Protein AF-A0A4Q8TYK2-F1 (afdb_monomer_lite)

pLDDT: mean 87.89, std 11.07, range [43.28, 95.19]

Radius of gyration: 17.83 Å; chains: 1; bounding box: 54×21×37 Å

Foldseek 3Di:
DDDPPDDDDDDDDDDQPQRVLCVVQVDPVRSCVVCVVVVHDCVVSVVRVVVRDD

Sequence (54 aa):
MSIDNENRFILVYRKTRLQELIERFNTWSQAKFYLEHNGVDAHDYLTEHDNYKV

Structure (mmCIF, N/CA/C/O backbone):
data_AF-A0A4Q8TYK2-F1
#
_entry.id   AF-A0A4Q8TYK2-F1
#
loop_
_atom_site.group_PDB
_atom_site.id
_atom_site.type_symbol
_atom_site.label_atom_id
_atom_site.label_alt_id
_atom_site.label_comp_id
_atom_site.label_asym_id
_atom_site.label_entity_id
_atom_site.label_seq_id
_atom_site.pdbx_PDB_ins_code
_atom_site.Cartn_x
_atom_site.Cartn_y
_atom_site.Cartn_z
_atom_site.occupancy
_atom_site.B_iso_or_equiv
_atom_site.auth_seq_id
_atom_site.auth_comp_id
_atom_site.auth_asym_id
_atom_site.auth_atom_id
_atom_site.pdbx_PDB_model_num
ATOM 1 N N . MET A 1 1 ? 40.585 -10.598 -24.159 1.00 43.28 1 MET A N 1
ATOM 2 C CA . MET A 1 1 ? 39.834 -9.848 -23.135 1.00 43.28 1 MET A CA 1
ATOM 3 C C . MET A 1 1 ? 38.415 -10.382 -23.197 1.00 43.28 1 MET A C 1
ATOM 5 O O . MET A 1 1 ? 37.721 -10.099 -24.165 1.00 43.28 1 MET A O 1
ATOM 9 N N . SER A 1 2 ? 38.067 -11.299 -22.300 1.00 52.56 2 SER A N 1
ATOM 10 C CA . SER A 1 2 ? 36.744 -11.928 -22.282 1.00 52.56 2 SER A CA 1
ATOM 11 C C . SER A 1 2 ? 35.773 -10.926 -21.672 1.00 52.56 2 SER A C 1
ATOM 13 O O . SER A 1 2 ? 36.010 -10.456 -20.564 1.00 52.56 2 SER A O 1
ATOM 15 N N . ILE A 1 3 ? 34.746 -10.529 -22.419 1.00 65.56 3 ILE A N 1
ATOM 16 C CA . ILE A 1 3 ? 33.662 -9.715 -21.872 1.00 65.56 3 ILE A CA 1
ATOM 17 C C . ILE A 1 3 ? 32.770 -10.702 -21.128 1.00 65.56 3 ILE A C 1
ATOM 19 O O . ILE A 1 3 ? 31.996 -11.423 -21.757 1.00 65.56 3 ILE A O 1
ATOM 23 N N . ASP A 1 4 ? 32.942 -10.801 -19.813 1.00 68.31 4 ASP A N 1
ATOM 24 C CA . ASP A 1 4 ? 31.980 -11.497 -18.969 1.00 68.31 4 ASP A CA 1
ATOM 25 C C . ASP A 1 4 ? 30.631 -10.786 -19.124 1.00 68.31 4 ASP A C 1
ATOM 27 O O . ASP A 1 4 ? 30.448 -9.639 -18.712 1.00 68.31 4 ASP A O 1
ATOM 31 N N . ASN A 1 5 ? 29.693 -11.451 -19.797 1.00 70.00 5 ASN A N 1
ATOM 32 C CA . ASN A 1 5 ? 28.307 -11.012 -19.875 1.00 70.00 5 ASN A CA 1
ATOM 33 C C . ASN A 1 5 ? 27.648 -11.287 -18.517 1.00 70.00 5 ASN A C 1
ATOM 35 O O . ASN A 1 5 ? 26.927 -12.270 -18.348 1.00 70.00 5 ASN A O 1
ATOM 39 N N . GLU A 1 6 ? 27.912 -10.429 -17.532 1.00 80.94 6 GLU A N 1
ATOM 40 C CA . GLU A 1 6 ? 27.123 -10.404 -16.305 1.00 80.94 6 GLU A CA 1
ATOM 41 C C . GLU A 1 6 ? 25.687 -9.998 -16.646 1.00 80.94 6 GLU A C 1
ATOM 43 O O . GLU A 1 6 ? 25.409 -8.886 -17.111 1.00 80.94 6 GLU A O 1
ATOM 48 N N . ASN A 1 7 ? 24.755 -10.920 -16.412 1.00 84.94 7 ASN A N 1
ATOM 49 C CA . ASN A 1 7 ? 23.334 -10.650 -16.555 1.00 84.94 7 ASN A CA 1
ATOM 50 C C . ASN A 1 7 ? 22.917 -9.614 -15.506 1.00 84.94 7 ASN A C 1
ATOM 52 O O . ASN A 1 7 ? 22.908 -9.890 -14.307 1.00 84.94 7 ASN A O 1
ATOM 56 N N . ARG A 1 8 ? 22.561 -8.414 -15.967 1.00 85.25 8 ARG A N 1
ATOM 57 C CA . ARG A 1 8 ? 22.015 -7.343 -15.128 1.00 85.25 8 ARG A CA 1
ATOM 58 C C . ARG A 1 8 ? 20.496 -7.366 -15.211 1.00 85.25 8 ARG A C 1
ATOM 60 O O . ARG A 1 8 ? 19.938 -7.346 -16.305 1.00 85.25 8 ARG A O 1
ATOM 67 N N . PHE A 1 9 ? 19.838 -7.366 -14.057 1.00 88.50 9 PHE A N 1
ATOM 68 C CA . PHE A 1 9 ? 18.381 -7.358 -13.957 1.00 88.50 9 PHE A CA 1
ATOM 69 C C . PHE A 1 9 ? 17.895 -6.023 -13.398 1.00 88.50 9 PHE A C 1
ATOM 71 O O . PHE A 1 9 ? 18.500 -5.463 -12.485 1.00 88.50 9 PHE A O 1
ATOM 78 N N . ILE A 1 10 ? 16.783 -5.527 -13.938 1.00 89.12 10 ILE A N 1
ATOM 79 C CA . ILE A 1 10 ? 16.062 -4.369 -13.410 1.00 89.12 10 ILE A CA 1
ATOM 80 C C . ILE A 1 10 ? 14.695 -4.877 -12.965 1.00 89.12 10 ILE A C 1
ATOM 82 O O . ILE A 1 10 ? 13.912 -5.344 -13.790 1.00 89.12 10 ILE A O 1
ATOM 86 N N . LEU A 1 11 ? 14.415 -4.797 -11.664 1.00 88.81 11 LEU A N 1
ATOM 87 C CA . LEU A 1 11 ? 13.105 -5.138 -11.121 1.00 88.81 11 LEU A CA 1
ATOM 88 C C . LEU A 1 11 ? 12.233 -3.884 -11.100 1.00 88.81 11 LEU A C 1
ATOM 90 O O . LEU A 1 11 ? 12.473 -2.961 -1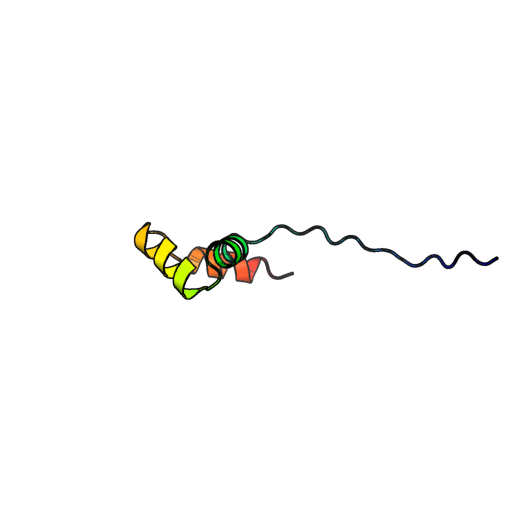0.323 1.00 88.81 11 LEU A O 1
ATOM 94 N N . VAL A 1 12 ? 11.213 -3.864 -11.952 1.00 89.81 12 VAL A N 1
ATOM 95 C CA . VAL A 1 12 ? 10.183 -2.827 -11.936 1.00 89.81 12 VAL A CA 1
ATOM 96 C C . VAL A 1 12 ? 8.988 -3.373 -11.172 1.00 89.81 12 VAL A C 1
ATOM 98 O O . VAL A 1 12 ? 8.380 -4.355 -11.590 1.00 89.81 12 VAL A O 1
ATOM 101 N N . TYR A 1 13 ? 8.647 -2.739 -10.055 1.00 89.50 13 TYR A N 1
ATOM 102 C CA . TYR A 1 13 ? 7.456 -3.069 -9.282 1.00 89.50 13 TYR A CA 1
ATOM 103 C C . TYR A 1 13 ? 6.761 -1.794 -8.812 1.00 89.50 13 TYR A C 1
ATOM 105 O O . TYR A 1 13 ? 7.382 -0.744 -8.630 1.00 89.50 13 TYR A O 1
ATOM 113 N N . ARG A 1 14 ? 5.447 -1.891 -8.628 1.00 91.50 14 ARG A N 1
ATOM 114 C CA . ARG A 1 14 ? 4.622 -0.840 -8.038 1.00 91.50 14 ARG A CA 1
ATOM 115 C C . ARG A 1 14 ? 4.504 -1.080 -6.535 1.00 91.50 14 ARG A C 1
ATOM 117 O O . ARG A 1 14 ? 4.327 -2.219 -6.111 1.00 91.50 14 ARG A O 1
ATOM 124 N N . LYS A 1 15 ? 4.576 -0.014 -5.738 1.00 92.69 15 LYS A N 1
ATOM 125 C CA . LYS A 1 15 ? 4.259 -0.090 -4.308 1.00 92.69 15 LYS A CA 1
ATOM 126 C C . LYS A 1 15 ? 2.759 -0.310 -4.122 1.00 92.69 15 LYS A C 1
ATOM 128 O O . LYS A 1 15 ? 1.942 0.304 -4.807 1.00 92.69 15 LYS A O 1
ATOM 133 N N . THR A 1 16 ? 2.409 -1.175 -3.182 1.00 94.44 16 THR A N 1
ATOM 134 C CA . THR A 1 16 ? 1.029 -1.315 -2.695 1.00 94.44 16 THR A CA 1
ATOM 135 C C . THR A 1 16 ? 0.633 -0.071 -1.910 1.00 94.44 16 THR A C 1
ATOM 137 O O . THR A 1 16 ? 1.494 0.598 -1.325 1.00 94.44 16 THR A O 1
ATOM 140 N N . ARG A 1 17 ? -0.667 0.223 -1.818 1.00 93.31 17 ARG A N 1
ATOM 141 C CA . ARG A 1 17 ? -1.133 1.376 -1.028 1.00 93.31 17 ARG A CA 1
ATOM 142 C C . ARG A 1 17 ? -0.722 1.265 0.444 1.00 93.31 17 ARG A C 1
ATOM 144 O O . ARG A 1 17 ? -0.451 2.275 1.090 1.00 93.31 17 ARG A O 1
ATOM 151 N N . LEU A 1 18 ? -0.638 0.039 0.972 1.00 93.50 18 LEU A N 1
ATOM 152 C CA . LEU A 1 18 ? -0.139 -0.233 2.321 1.00 93.50 18 LEU A CA 1
ATOM 153 C C . LEU A 1 18 ? 1.313 0.231 2.502 1.00 93.50 18 LEU A C 1
ATOM 155 O O . LEU A 1 18 ? 1.632 0.891 3.489 1.00 93.50 18 LEU A O 1
ATOM 159 N N . GLN A 1 19 ? 2.190 -0.087 1.547 1.00 93.19 19 GLN A N 1
ATOM 160 C CA . GLN A 1 19 ? 3.595 0.327 1.593 1.00 93.19 19 GLN A CA 1
ATOM 161 C C . GLN A 1 19 ? 3.731 1.849 1.524 1.00 93.19 19 GLN A C 1
ATOM 163 O O . GLN A 1 19 ? 4.486 2.425 2.302 1.00 93.19 19 GLN A O 1
ATOM 168 N N . GLU A 1 20 ? 2.958 2.510 0.661 1.00 94.69 20 GLU A N 1
ATOM 169 C CA . GLU A 1 20 ? 2.949 3.976 0.576 1.00 94.69 20 GLU A CA 1
ATOM 170 C C . GLU A 1 20 ? 2.473 4.632 1.883 1.00 94.69 20 GLU A C 1
ATOM 172 O O . GLU A 1 20 ? 3.004 5.662 2.303 1.00 94.69 20 GLU A O 1
ATOM 177 N N . LEU A 1 21 ? 1.491 4.029 2.558 1.00 94.81 21 LEU A N 1
ATOM 178 C CA . LEU A 1 21 ? 1.017 4.501 3.857 1.00 94.81 21 LEU A CA 1
ATOM 179 C C . LEU A 1 21 ? 2.064 4.334 4.959 1.00 94.81 21 LEU A C 1
ATOM 181 O O . LEU A 1 21 ? 2.266 5.260 5.743 1.00 94.81 21 LEU A O 1
ATOM 185 N N . ILE A 1 22 ? 2.734 3.183 5.025 1.00 94.06 22 ILE A N 1
ATOM 186 C CA . ILE A 1 22 ? 3.787 2.939 6.018 1.00 94.06 22 ILE A CA 1
ATOM 187 C C . ILE A 1 22 ? 4.973 3.878 5.782 1.00 94.06 22 ILE A C 1
ATOM 189 O O . ILE A 1 22 ? 5.506 4.414 6.745 1.00 94.06 22 ILE A O 1
ATOM 193 N N . GLU A 1 23 ? 5.351 4.155 4.533 1.00 95.06 23 GLU A N 1
ATOM 194 C CA . GLU A 1 23 ? 6.397 5.140 4.227 1.00 95.06 23 GLU A CA 1
ATOM 195 C C . GLU A 1 23 ? 6.005 6.563 4.639 1.00 95.06 23 GLU A C 1
ATOM 197 O O . GLU A 1 23 ? 6.836 7.312 5.146 1.00 95.06 23 GLU A O 1
ATOM 202 N N . ARG A 1 24 ? 4.734 6.943 4.461 1.00 95.19 24 ARG A N 1
ATOM 203 C CA . ARG A 1 24 ? 4.240 8.270 4.854 1.00 95.19 24 ARG A CA 1
ATOM 204 C C . ARG A 1 24 ? 4.189 8.451 6.369 1.00 95.19 24 ARG A C 1
ATOM 206 O O . ARG A 1 24 ? 4.502 9.529 6.868 1.00 95.19 24 ARG A O 1
ATOM 213 N N . PHE A 1 25 ? 3.737 7.426 7.086 1.00 95.12 25 PHE A N 1
ATOM 214 C CA . PHE A 1 25 ? 3.438 7.514 8.515 1.00 95.12 25 PHE A CA 1
ATOM 215 C C . PHE A 1 25 ? 4.464 6.810 9.404 1.00 95.12 25 PHE A C 1
ATOM 217 O O . PHE A 1 25 ? 4.308 6.846 10.614 1.00 95.12 25 PHE A O 1
ATOM 224 N N . ASN A 1 26 ? 5.513 6.208 8.841 1.00 92.06 26 ASN A N 1
ATOM 225 C CA . ASN A 1 26 ? 6.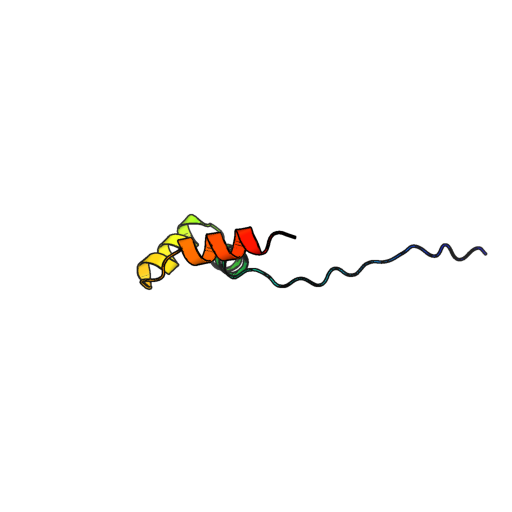589 5.443 9.491 1.00 92.06 26 ASN A CA 1
ATOM 226 C C . ASN A 1 26 ? 6.165 4.159 10.227 1.00 92.06 26 ASN A C 1
ATOM 228 O O . ASN A 1 26 ? 6.953 3.219 10.311 1.00 92.06 26 ASN A O 1
ATOM 232 N N . THR A 1 27 ? 4.945 4.084 10.764 1.00 93.25 27 THR A N 1
ATOM 233 C CA . THR A 1 27 ? 4.432 2.894 11.457 1.00 93.25 27 THR A CA 1
ATOM 234 C C . THR A 1 27 ? 3.054 2.489 10.954 1.00 93.25 27 THR A C 1
ATOM 236 O O . THR A 1 27 ? 2.227 3.326 10.582 1.00 93.25 27 THR A O 1
ATOM 239 N N . TRP A 1 28 ? 2.772 1.183 11.007 1.00 91.50 28 TRP A N 1
ATOM 240 C CA . TRP A 1 28 ? 1.445 0.662 10.680 1.00 91.50 28 TRP A CA 1
ATOM 241 C C . TRP A 1 28 ? 0.362 1.233 11.598 1.00 91.50 28 TRP A C 1
ATOM 243 O O . TRP A 1 28 ? -0.700 1.611 11.120 1.00 91.50 28 TRP A O 1
ATOM 253 N N . SER A 1 29 ? 0.629 1.371 12.898 1.00 93.06 29 SER A N 1
ATOM 254 C CA . SER A 1 29 ? -0.348 1.915 13.846 1.00 93.06 29 SER A CA 1
ATOM 255 C C . SER A 1 29 ? -0.757 3.353 13.506 1.00 93.06 29 SER A C 1
ATOM 257 O O . SER A 1 29 ? -1.940 3.679 13.577 1.00 93.06 29 SER A O 1
ATOM 259 N N . GLN A 1 30 ? 0.190 4.202 13.087 1.00 93.62 30 GLN A N 1
ATOM 260 C CA . GLN A 1 30 ? -0.100 5.578 12.660 1.00 93.62 30 GLN A CA 1
ATOM 261 C C . GLN A 1 30 ? -0.871 5.616 11.332 1.00 93.62 30 GLN A C 1
ATOM 263 O O . GLN A 1 30 ? -1.827 6.380 11.200 1.00 93.62 30 GLN A O 1
ATOM 268 N N . ALA A 1 31 ? -0.513 4.756 10.375 1.00 94.94 31 ALA A N 1
ATOM 269 C CA . ALA A 1 31 ? -1.251 4.607 9.121 1.00 94.94 31 ALA A CA 1
ATOM 270 C C . ALA A 1 31 ? -2.688 4.101 9.341 1.00 94.94 31 ALA A C 1
ATOM 272 O O . ALA A 1 31 ? -3.629 4.641 8.761 1.00 94.94 31 ALA A O 1
ATOM 273 N N . LYS A 1 32 ? -2.868 3.101 10.209 1.00 93.75 32 LYS A N 1
ATOM 274 C CA . LYS A 1 32 ? -4.171 2.533 10.570 1.00 93.75 32 LYS A CA 1
ATOM 275 C C . LYS A 1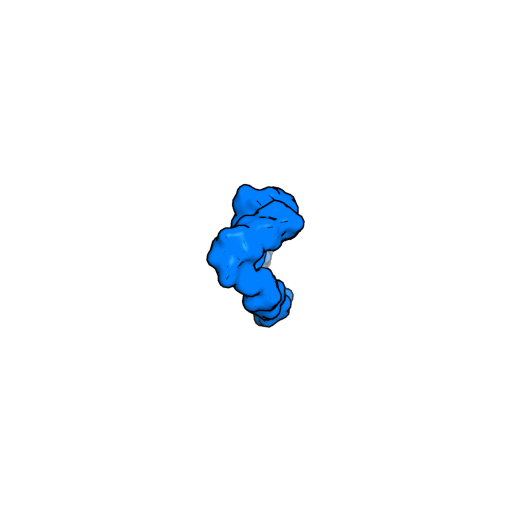 32 ? -5.064 3.579 11.228 1.00 93.75 32 LYS A C 1
ATOM 277 O O . LYS A 1 32 ? -6.198 3.747 10.798 1.00 93.75 32 LYS A O 1
ATOM 282 N N . PHE A 1 33 ? -4.527 4.337 12.185 1.00 93.50 33 PHE A N 1
ATOM 283 C CA . PHE A 1 33 ? -5.247 5.445 12.813 1.00 93.50 33 PHE A CA 1
ATOM 284 C C . PHE A 1 33 ? -5.704 6.487 11.783 1.00 93.50 33 PHE A C 1
ATOM 286 O O . PHE A 1 33 ? -6.846 6.937 11.824 1.00 93.50 33 PHE A O 1
ATOM 293 N N . TYR A 1 34 ? -4.841 6.841 10.824 1.00 93.88 34 TYR A N 1
ATOM 294 C CA . TYR A 1 34 ? -5.211 7.746 9.737 1.00 93.88 34 TYR A CA 1
ATOM 295 C C . TYR A 1 34 ? -6.361 7.187 8.886 1.00 93.88 34 TYR A C 1
ATOM 297 O O . TYR A 1 34 ? -7.311 7.913 8.611 1.00 93.88 34 TYR A O 1
ATOM 305 N N . LEU A 1 35 ? -6.316 5.912 8.489 1.00 93.56 35 LEU A N 1
ATOM 306 C CA . LEU A 1 35 ? -7.391 5.291 7.705 1.00 93.56 35 LEU A CA 1
ATOM 307 C C . LEU A 1 35 ? -8.720 5.260 8.468 1.00 93.56 35 LEU A C 1
ATOM 309 O O . LEU A 1 35 ? -9.737 5.705 7.938 1.00 93.56 35 LEU A O 1
ATOM 313 N N . GLU A 1 36 ? -8.691 4.826 9.727 1.00 93.44 36 GLU A N 1
ATOM 314 C CA . GLU A 1 36 ? -9.871 4.762 10.593 1.00 93.44 36 GLU A CA 1
ATOM 315 C C . GLU A 1 36 ? -10.493 6.150 10.797 1.00 93.44 36 GLU A C 1
ATOM 317 O O . GLU A 1 36 ? -11.711 6.302 10.713 1.00 93.44 36 GLU A O 1
ATOM 322 N N . HIS A 1 37 ? -9.669 7.188 10.984 1.00 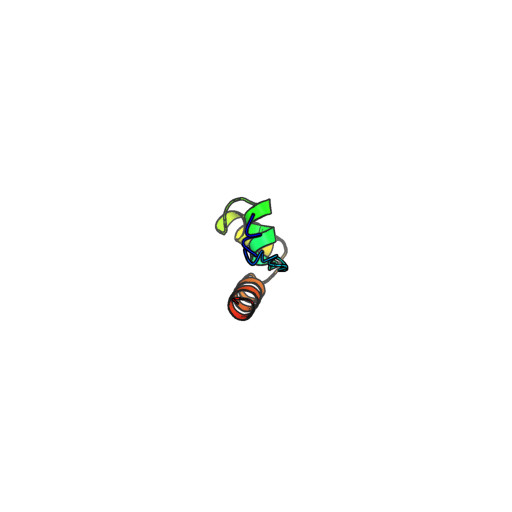93.44 37 HIS A N 1
ATOM 323 C CA . HIS A 1 37 ? -10.154 8.562 11.147 1.00 93.44 37 HIS A CA 1
ATOM 324 C C . HIS A 1 37 ? -10.771 9.144 9.865 1.00 93.44 37 HIS A C 1
ATOM 326 O O . HIS A 1 37 ? -11.601 10.045 9.937 1.00 93.44 37 HIS A O 1
ATOM 332 N N . ASN A 1 38 ? -10.401 8.616 8.694 1.00 92.00 38 ASN A N 1
ATOM 333 C CA . ASN A 1 38 ? -11.008 8.972 7.409 1.00 92.00 38 ASN A CA 1
ATOM 334 C C . ASN A 1 38 ? -12.192 8.058 7.032 1.00 92.00 38 ASN A C 1
ATOM 336 O O . ASN A 1 38 ? -12.708 8.164 5.921 1.00 92.00 38 ASN A O 1
ATOM 340 N N . GLY A 1 39 ? -12.624 7.160 7.927 1.00 92.06 39 GLY A N 1
ATOM 341 C CA . GLY A 1 39 ? -13.719 6.222 7.664 1.00 92.06 39 GLY A CA 1
ATOM 342 C C . GLY A 1 39 ? -13.378 5.148 6.626 1.00 92.06 39 GLY A C 1
ATOM 343 O O . GLY A 1 39 ? -14.278 4.604 5.990 1.00 92.06 39 GLY A O 1
ATOM 344 N N . VAL A 1 40 ? -12.090 4.864 6.424 1.00 93.25 40 VAL A N 1
ATOM 345 C CA . VAL A 1 40 ? -11.600 3.872 5.462 1.00 93.25 40 VAL A CA 1
ATOM 346 C C . VAL A 1 40 ? -11.304 2.556 6.177 1.00 93.25 40 VAL A C 1
ATOM 348 O O . VAL A 1 40 ? -10.656 2.544 7.224 1.00 93.25 40 VAL A O 1
ATOM 351 N N . ASP A 1 41 ? -11.732 1.437 5.588 1.00 91.00 41 ASP A N 1
ATOM 352 C CA . ASP A 1 41 ? -11.405 0.104 6.095 1.00 91.00 41 ASP A CA 1
ATOM 353 C C . ASP A 1 41 ? -9.949 -0.274 5.771 1.00 91.00 41 ASP A C 1
ATOM 355 O O . ASP A 1 41 ? -9.542 -0.379 4.612 1.00 91.00 41 ASP A O 1
ATOM 359 N N . ALA A 1 42 ? -9.154 -0.502 6.816 1.00 89.81 42 ALA A N 1
ATOM 360 C CA . ALA A 1 42 ? -7.763 -0.924 6.706 1.00 89.81 42 ALA A CA 1
ATOM 361 C C . ALA A 1 42 ? -7.605 -2.359 6.165 1.00 89.81 42 ALA A C 1
ATOM 363 O O . ALA A 1 42 ? -6.523 -2.714 5.690 1.00 89.81 42 ALA A O 1
ATOM 364 N N . HIS A 1 43 ? -8.651 -3.188 6.226 1.00 91.06 43 HIS A N 1
ATOM 365 C CA . HIS A 1 43 ? -8.596 -4.576 5.773 1.00 91.06 43 HIS A CA 1
ATOM 366 C C . HIS A 1 43 ? -8.448 -4.705 4.249 1.00 91.06 43 HIS A C 1
ATOM 368 O O . HIS A 1 43 ? -7.736 -5.594 3.779 1.00 91.06 43 HIS A O 1
ATOM 374 N N . ASP A 1 44 ? -9.032 -3.779 3.483 1.00 91.38 44 ASP A N 1
ATOM 375 C CA . ASP A 1 44 ? -8.883 -3.704 2.022 1.00 91.38 44 ASP A CA 1
ATOM 376 C C . ASP A 1 44 ? -7.406 -3.541 1.619 1.00 91.38 44 ASP A C 1
ATOM 378 O O . ASP A 1 44 ? -6.901 -4.234 0.740 1.00 91.38 44 ASP A O 1
ATOM 382 N N . TYR A 1 45 ? -6.663 -2.708 2.355 1.00 92.56 45 TYR A N 1
ATOM 383 C CA . TYR A 1 45 ? -5.241 -2.450 2.112 1.00 92.56 45 TYR A CA 1
ATOM 384 C C . TYR A 1 45 ? -4.355 -3.654 2.449 1.00 92.56 45 TYR A C 1
ATOM 386 O O . TYR A 1 45 ? -3.361 -3.895 1.764 1.00 92.56 45 TYR A O 1
ATOM 394 N N . LEU A 1 46 ? -4.697 -4.399 3.505 1.00 91.31 46 LEU A N 1
ATOM 395 C CA . LEU A 1 46 ? -3.998 -5.635 3.866 1.00 91.31 46 LEU A CA 1
ATOM 396 C C . LEU A 1 46 ? -4.243 -6.721 2.815 1.00 91.31 46 LEU A C 1
ATOM 398 O O . LEU A 1 46 ? -3.296 -7.353 2.360 1.00 91.31 46 LEU A O 1
ATOM 402 N N . THR A 1 47 ? -5.495 -6.871 2.380 1.00 93.06 47 THR A N 1
ATOM 403 C CA . THR A 1 47 ? -5.890 -7.849 1.360 1.00 93.06 47 THR A CA 1
ATOM 404 C C . THR A 1 47 ? -5.240 -7.539 0.012 1.00 93.06 47 THR A C 1
ATOM 406 O O . THR A 1 47 ? -4.673 -8.431 -0.615 1.00 93.06 47 THR A O 1
ATOM 409 N N . GLU A 1 48 ? -5.257 -6.272 -0.423 1.00 91.81 48 GLU A N 1
ATOM 410 C CA . GLU A 1 48 ? -4.524 -5.817 -1.611 1.00 91.81 48 GLU A CA 1
ATOM 411 C C . GLU A 1 48 ? -3.037 -6.164 -1.499 1.00 91.81 48 GLU A C 1
ATOM 413 O O . GLU A 1 48 ? -2.461 -6.720 -2.432 1.00 91.81 48 GLU A O 1
ATOM 418 N N . HIS A 1 49 ? -2.416 -5.860 -0.356 1.00 92.19 49 HIS A N 1
ATOM 419 C CA . HIS A 1 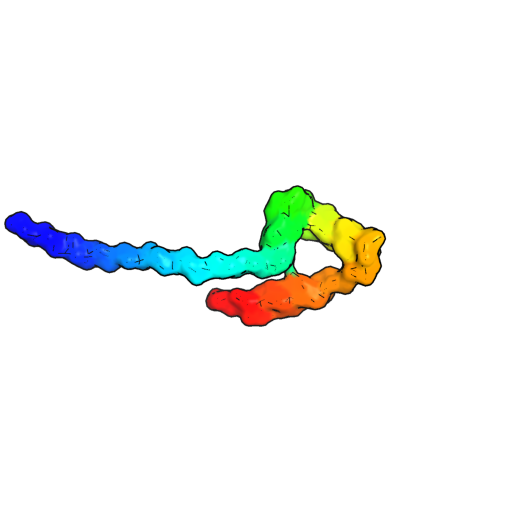49 ? -0.996 -6.108 -0.154 1.00 92.19 49 HIS A CA 1
ATOM 420 C C . HIS A 1 49 ? -0.644 -7.597 -0.201 1.00 92.19 49 HIS A C 1
ATOM 422 O O . HIS A 1 49 ? 0.334 -7.967 -0.849 1.00 92.19 49 HIS A O 1
ATOM 428 N N . ASP A 1 50 ? -1.436 -8.446 0.451 1.00 91.56 50 ASP A N 1
ATOM 429 C CA . ASP A 1 50 ? -1.219 -9.891 0.456 1.00 91.56 50 ASP A CA 1
ATOM 430 C C . ASP A 1 50 ? -1.422 -10.506 -0.933 1.00 91.56 50 ASP A C 1
ATOM 432 O O . ASP A 1 50 ? -0.631 -11.357 -1.336 1.00 91.56 50 ASP A O 1
ATOM 436 N N . ASN A 1 51 ? -2.399 -10.019 -1.705 1.00 89.94 51 ASN A N 1
ATOM 437 C CA . ASN A 1 51 ? -2.612 -10.441 -3.093 1.00 89.94 51 ASN A CA 1
ATOM 438 C C . ASN A 1 51 ? -1.496 -9.980 -4.045 1.00 89.94 51 ASN A C 1
ATOM 440 O O . ASN A 1 51 ? -1.303 -10.580 -5.100 1.00 89.94 51 ASN A O 1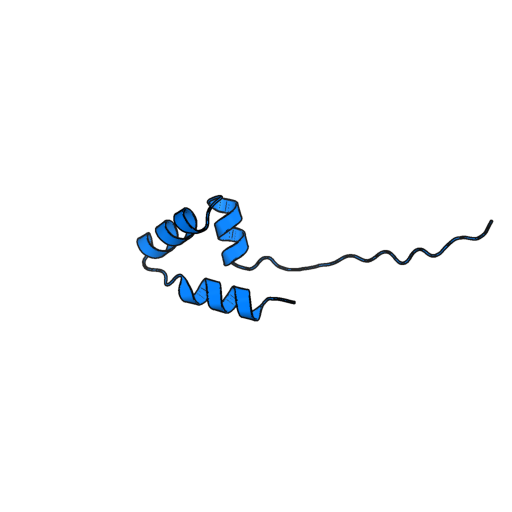
ATOM 444 N N . TYR A 1 52 ? -0.786 -8.903 -3.700 1.00 87.06 52 TYR A N 1
ATOM 445 C CA . TYR A 1 52 ? 0.277 -8.319 -4.520 1.00 87.06 52 TYR A CA 1
ATOM 446 C C . TYR A 1 52 ? 1.675 -8.874 -4.192 1.00 87.06 52 TYR A C 1
ATOM 448 O O . TYR A 1 52 ? 2.652 -8.499 -4.841 1.00 87.06 52 TYR A O 1
ATOM 456 N N . LYS A 1 53 ? 1.810 -9.759 -3.195 1.00 73.19 53 LYS A N 1
ATOM 457 C CA . LYS A 1 53 ? 3.092 -10.417 -2.907 1.00 73.19 53 LYS A CA 1
ATOM 458 C C . LYS A 1 53 ? 3.512 -11.270 -4.112 1.00 73.19 53 LYS A C 1
ATOM 460 O O . LYS A 1 53 ? 2.857 -12.257 -4.432 1.00 73.19 53 LYS A O 1
ATOM 465 N N . VAL A 1 54 ? 4.583 -10.828 -4.777 1.00 58.56 54 VAL A N 1
ATOM 466 C CA . VAL A 1 54 ? 5.281 -11.529 -5.870 1.00 58.56 54 VAL A CA 1
ATOM 467 C C . VAL A 1 54 ? 6.115 -12.670 -5.306 1.00 58.56 54 VAL A C 1
ATOM 469 O O . VAL A 1 54 ? 6.742 -12.449 -4.243 1.00 58.56 54 VAL A O 1
#

Secondary structure (DSSP, 8-state):
-------------PPPHHHHHHHHHSSHHHHHHHHHHTT--HHHHHHHHHHT--